Protein AF-A0AAV2WQJ4-F1 (afdb_monomer_lite)

Organism: Mycolicibacterium neoaurum (NCBI:txid1795)

Structure (mmCIF, N/CA/C/O backbone):
data_AF-A0AAV2WQJ4-F1
#
_entry.id   AF-A0AAV2WQJ4-F1
#
loop_
_atom_site.group_PDB
_atom_site.id
_atom_site.type_symbol
_atom_site.label_atom_id
_atom_site.label_alt_id
_atom_site.label_comp_id
_atom_site.label_asym_id
_atom_site.label_entity_id
_atom_site.label_seq_id
_atom_site.pdbx_PDB_ins_code
_atom_site.Cartn_x
_atom_site.Cartn_y
_atom_site.Cartn_z
_atom_site.occupancy
_atom_site.B_iso_or_equiv
_atom_site.auth_seq_id
_atom_site.auth_comp_id
_atom_site.auth_asym_id
_atom_site.auth_atom_id
_atom_site.pdbx_PDB_model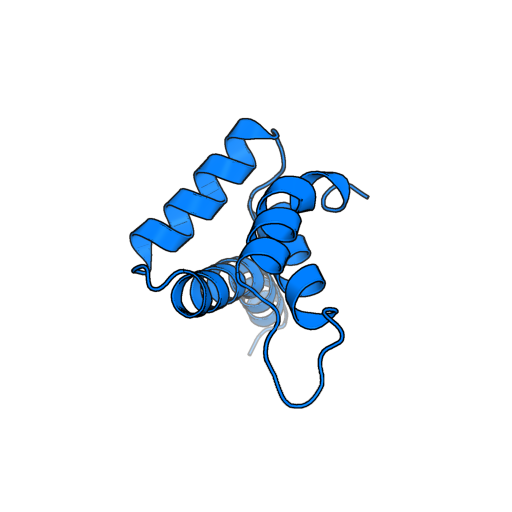_num
ATOM 1 N N . MET A 1 1 ? 15.925 -6.362 24.261 1.00 54.12 1 MET A N 1
ATOM 2 C CA . MET A 1 1 ? 14.771 -5.785 23.536 1.00 54.12 1 MET A CA 1
ATOM 3 C C . MET A 1 1 ? 13.554 -6.604 23.950 1.00 54.12 1 MET A C 1
ATOM 5 O O . MET A 1 1 ? 13.661 -7.818 23.879 1.00 54.12 1 MET A O 1
ATOM 9 N N . SER A 1 2 ? 12.493 -6.003 24.498 1.00 64.94 2 SER A N 1
ATOM 10 C CA . SER A 1 2 ? 11.320 -6.759 24.987 1.00 64.94 2 SER A CA 1
ATOM 11 C C . SER A 1 2 ? 10.452 -7.245 23.819 1.00 64.94 2 SER A C 1
ATOM 13 O O . SER A 1 2 ? 10.328 -6.534 22.825 1.00 64.94 2 SER A O 1
ATOM 15 N N . GLU A 1 3 ? 9.841 -8.420 23.948 1.00 59.72 3 GLU A N 1
ATOM 16 C CA . GLU A 1 3 ? 8.983 -9.079 22.946 1.00 59.72 3 GLU A CA 1
ATOM 17 C C . GLU A 1 3 ? 7.806 -8.188 22.498 1.00 59.72 3 GLU A C 1
ATOM 19 O O . GLU A 1 3 ? 7.516 -8.075 21.311 1.00 59.72 3 GLU A O 1
ATOM 24 N N . ALA A 1 4 ? 7.250 -7.392 23.417 1.00 59.69 4 ALA A N 1
ATOM 25 C CA . ALA A 1 4 ? 6.222 -6.393 23.110 1.00 59.69 4 ALA A CA 1
ATOM 26 C C . ALA A 1 4 ? 6.714 -5.253 22.189 1.00 59.69 4 ALA A C 1
ATOM 28 O O . ALA A 1 4 ? 5.937 -4.685 21.427 1.00 59.69 4 ALA A O 1
ATOM 29 N N . VAL A 1 5 ? 8.007 -4.902 22.227 1.00 59.88 5 VAL A N 1
ATOM 30 C CA . VAL A 1 5 ? 8.594 -3.900 21.314 1.00 59.88 5 VAL A CA 1
ATOM 31 C C . VAL A 1 5 ? 8.765 -4.488 19.912 1.00 59.88 5 VAL A C 1
ATOM 33 O O . VAL A 1 5 ? 8.600 -3.767 18.929 1.00 59.88 5 VAL A O 1
ATOM 36 N N . ALA A 1 6 ? 9.044 -5.791 19.811 1.00 56.41 6 ALA A N 1
ATOM 37 C CA . ALA A 1 6 ? 9.130 -6.496 18.535 1.00 56.41 6 ALA A CA 1
ATOM 38 C C . ALA A 1 6 ? 7.751 -6.603 17.860 1.00 56.41 6 ALA A C 1
ATOM 40 O O . ALA A 1 6 ? 7.630 -6.211 16.702 1.00 56.41 6 ALA A O 1
ATOM 41 N N . GLU A 1 7 ? 6.698 -6.982 18.595 1.00 53.41 7 GLU A N 1
ATOM 42 C CA . GLU A 1 7 ? 5.326 -7.018 18.057 1.00 53.41 7 GLU A CA 1
ATOM 43 C C . GLU A 1 7 ? 4.820 -5.632 17.618 1.00 53.41 7 GLU A C 1
ATOM 45 O O . GLU A 1 7 ? 4.180 -5.493 16.574 1.00 53.41 7 GLU A O 1
ATOM 50 N N . ILE A 1 8 ? 5.126 -4.568 18.373 1.00 52.47 8 ILE A N 1
ATOM 51 C CA . ILE A 1 8 ? 4.766 -3.189 17.993 1.00 52.47 8 ILE A CA 1
ATOM 52 C C . ILE A 1 8 ? 5.542 -2.742 16.740 1.00 52.47 8 ILE A C 1
ATOM 54 O O . ILE A 1 8 ? 4.990 -2.026 15.896 1.00 52.47 8 ILE A O 1
ATOM 58 N N . SER A 1 9 ? 6.795 -3.180 16.588 1.00 51.56 9 SER A N 1
ATOM 59 C CA . SER A 1 9 ? 7.609 -2.909 15.398 1.00 51.56 9 SER A CA 1
ATOM 60 C C . SER A 1 9 ? 7.103 -3.670 14.170 1.00 51.56 9 SER A C 1
ATOM 62 O O . SER A 1 9 ? 7.015 -3.083 13.093 1.00 51.56 9 SER A O 1
ATOM 64 N N . GLU A 1 10 ? 6.703 -4.935 14.314 1.00 54.38 10 GLU A N 1
ATOM 65 C CA . GLU A 1 10 ? 6.068 -5.716 13.243 1.00 54.38 10 GLU A CA 1
ATOM 66 C C . GLU A 1 10 ? 4.688 -5.161 12.871 1.00 54.38 10 GLU A C 1
ATOM 68 O O . GLU A 1 10 ? 4.311 -5.120 11.701 1.00 54.38 10 GLU A O 1
ATOM 73 N N . ALA A 1 11 ? 3.933 -4.649 13.845 1.00 49.81 11 ALA A N 1
ATOM 74 C CA . ALA A 1 11 ? 2.630 -4.046 13.601 1.00 49.81 11 ALA A CA 1
ATOM 75 C C . ALA A 1 11 ? 2.706 -2.707 12.845 1.00 49.81 11 ALA A C 1
ATOM 77 O O . ALA A 1 11 ? 1.825 -2.444 12.021 1.00 49.81 11 ALA A O 1
ATOM 78 N N . ARG A 1 12 ? 3.724 -1.869 13.104 1.00 56.94 12 ARG A N 1
ATOM 79 C CA . ARG A 1 12 ? 3.992 -0.637 12.327 1.00 56.94 12 ARG A CA 1
ATOM 80 C C . ARG A 1 12 ? 4.653 -0.919 10.972 1.00 56.94 12 ARG A C 1
ATOM 82 O O . ARG A 1 12 ? 4.542 -0.093 10.072 1.00 56.94 12 ARG A O 1
ATOM 89 N N . SER A 1 13 ? 5.266 -2.092 10.811 1.00 73.12 13 SER A N 1
ATOM 90 C CA . SER A 1 13 ? 5.998 -2.507 9.608 1.00 73.12 13 SER A CA 1
ATOM 91 C C . SER A 1 13 ? 5.144 -2.493 8.334 1.00 73.12 13 SER A C 1
ATOM 93 O O . SER A 1 13 ? 5.558 -1.932 7.324 1.00 73.12 13 SER A O 1
ATOM 95 N N . GLY A 1 14 ? 3.924 -3.043 8.373 1.00 88.44 14 GLY A N 1
ATOM 96 C CA . GLY A 1 14 ? 3.138 -3.268 7.150 1.00 88.44 14 GLY A CA 1
ATOM 97 C C . GLY A 1 14 ? 2.708 -1.991 6.415 1.00 88.44 14 GLY A C 1
ATOM 98 O O . GLY A 1 14 ? 2.724 -1.955 5.187 1.00 88.44 14 GLY A O 1
ATOM 99 N N . ILE A 1 15 ? 2.358 -0.925 7.146 1.00 94.31 15 ILE A N 1
ATOM 100 C CA . ILE A 1 15 ? 1.962 0.357 6.534 1.00 94.31 15 ILE A CA 1
ATOM 101 C C . ILE A 1 15 ? 3.175 1.050 5.914 1.00 94.31 15 ILE A C 1
ATOM 103 O O . ILE A 1 15 ? 3.092 1.518 4.781 1.00 94.31 15 ILE A O 1
ATOM 107 N N . GLU A 1 16 ? 4.308 1.078 6.615 1.00 96.06 16 GLU A N 1
ATOM 108 C CA . GLU A 1 16 ? 5.528 1.707 6.100 1.00 96.06 16 GLU A CA 1
ATOM 109 C C . GLU A 1 16 ? 6.107 0.944 4.899 1.00 96.06 16 GLU A C 1
ATOM 111 O O . GLU A 1 16 ? 6.517 1.560 3.916 1.00 96.06 16 GLU A O 1
ATOM 116 N N . GLN A 1 17 ? 6.051 -0.392 4.910 1.00 96.19 17 GLN A N 1
ATOM 117 C CA . GLN A 1 17 ? 6.408 -1.213 3.750 1.00 96.19 17 GLN A CA 1
ATOM 118 C C . GLN A 1 17 ? 5.498 -0.928 2.551 1.00 96.19 17 GLN A C 1
ATOM 120 O O . GLN A 1 17 ? 5.994 -0.679 1.451 1.00 96.19 17 GLN A O 1
ATOM 125 N N . ALA A 1 18 ? 4.177 -0.903 2.762 1.00 97.31 18 ALA A N 1
ATOM 126 C CA . ALA A 1 18 ? 3.220 -0.577 1.711 1.00 97.31 18 ALA A CA 1
ATOM 127 C C . ALA A 1 18 ? 3.484 0.822 1.133 1.00 97.31 18 ALA A C 1
ATOM 129 O O . ALA A 1 18 ? 3.541 0.977 -0.087 1.00 97.31 18 ALA A O 1
ATOM 130 N N . LYS A 1 19 ? 3.718 1.829 1.987 1.00 97.88 19 LYS A N 1
ATOM 131 C CA . LYS A 1 19 ? 4.091 3.184 1.555 1.00 97.88 19 LYS A CA 1
ATOM 132 C C . LYS A 1 19 ? 5.349 3.163 0.690 1.00 97.88 19 LYS A C 1
ATOM 134 O O . LYS A 1 19 ? 5.312 3.689 -0.416 1.00 97.88 19 LYS A O 1
ATOM 139 N N . GLY A 1 20 ? 6.423 2.510 1.137 1.00 97.94 20 GLY A N 1
ATOM 140 C CA . GLY A 1 20 ? 7.671 2.412 0.374 1.00 97.94 20 GLY A CA 1
ATOM 141 C C . GLY A 1 20 ? 7.488 1.763 -1.003 1.00 97.94 20 GLY A C 1
ATOM 142 O O . GLY A 1 20 ? 7.987 2.277 -2.007 1.00 97.94 20 GLY A O 1
ATOM 143 N N . MET A 1 21 ? 6.708 0.680 -1.082 1.00 97.31 21 MET A N 1
ATOM 144 C CA . MET A 1 21 ? 6.373 0.036 -2.357 1.00 97.31 21 MET A CA 1
ATOM 145 C C . MET A 1 21 ? 5.570 0.969 -3.270 1.00 97.31 21 MET A C 1
ATOM 147 O O . MET A 1 21 ? 5.882 1.100 -4.455 1.00 97.31 21 MET A O 1
ATOM 151 N N . LEU A 1 22 ? 4.569 1.665 -2.725 1.00 98.25 22 LEU A N 1
ATOM 152 C C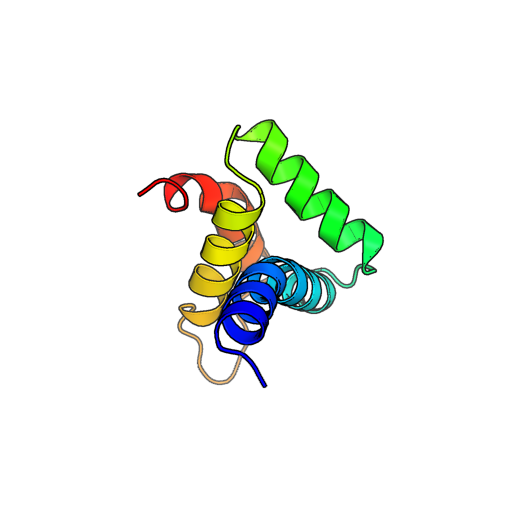A . LEU A 1 22 ? 3.769 2.628 -3.478 1.00 98.25 22 LEU A CA 1
ATOM 153 C C . LEU A 1 22 ? 4.615 3.802 -3.983 1.00 98.25 22 LEU A C 1
ATOM 155 O O . LEU A 1 22 ? 4.491 4.188 -5.142 1.00 98.25 22 LEU A O 1
ATOM 159 N N . MET A 1 23 ? 5.520 4.334 -3.164 1.00 98.56 23 MET A N 1
ATOM 160 C CA . MET A 1 23 ? 6.453 5.384 -3.578 1.00 98.56 23 MET A CA 1
ATOM 161 C C . MET A 1 23 ? 7.297 4.937 -4.779 1.00 98.56 23 MET A C 1
ATOM 163 O O . MET A 1 23 ? 7.445 5.689 -5.744 1.00 98.56 23 MET A O 1
ATOM 167 N N . LEU A 1 24 ? 7.801 3.698 -4.767 1.00 97.25 24 LEU A N 1
ATOM 168 C CA . LEU A 1 24 ? 8.603 3.152 -5.863 1.00 97.25 24 LEU A CA 1
ATOM 169 C C . LEU A 1 24 ? 7.787 2.959 -7.151 1.00 97.25 24 LEU A C 1
ATOM 171 O O . LEU A 1 24 ? 8.222 3.393 -8.219 1.00 97.25 24 LEU A O 1
ATOM 175 N N . ILE A 1 25 ? 6.613 2.329 -7.052 1.00 96.62 25 ILE A N 1
ATOM 176 C CA . ILE A 1 25 ? 5.765 1.974 -8.204 1.00 96.62 25 ILE A CA 1
ATOM 177 C C . ILE A 1 25 ? 5.119 3.219 -8.823 1.00 96.62 25 ILE A C 1
ATOM 179 O O . ILE A 1 25 ? 5.074 3.364 -10.045 1.00 96.62 25 ILE A O 1
ATOM 183 N N . TYR A 1 26 ? 4.618 4.125 -7.982 1.00 97.12 26 TYR A N 1
ATOM 184 C CA . TYR A 1 26 ? 3.821 5.277 -8.404 1.00 97.12 26 TYR A CA 1
ATOM 185 C C . TYR A 1 26 ? 4.625 6.573 -8.508 1.00 97.12 26 TYR A C 1
ATOM 187 O O . TYR A 1 26 ? 4.091 7.560 -9.007 1.00 97.12 26 TYR A O 1
ATOM 195 N N . ARG A 1 27 ? 5.901 6.573 -8.089 1.00 97.81 27 ARG A N 1
ATOM 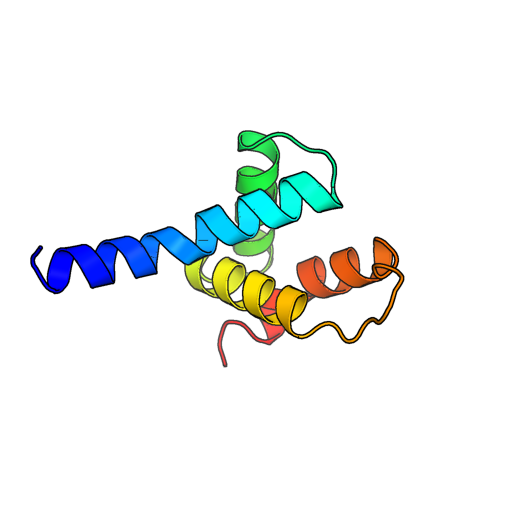196 C CA . ARG A 1 27 ? 6.792 7.750 -8.097 1.00 97.81 27 ARG A CA 1
ATOM 197 C C . ARG A 1 27 ? 6.204 8.939 -7.329 1.00 97.81 27 ARG A C 1
ATOM 199 O O . ARG A 1 27 ? 6.298 10.083 -7.762 1.00 97.81 27 ARG A O 1
ATOM 206 N N . ILE A 1 28 ? 5.596 8.643 -6.184 1.00 98.19 28 ILE A N 1
ATOM 207 C CA . ILE A 1 28 ? 4.969 9.615 -5.283 1.00 98.19 28 ILE A CA 1
ATOM 208 C C . ILE A 1 28 ? 5.760 9.744 -3.977 1.00 98.19 28 ILE A C 1
ATOM 210 O O . ILE A 1 28 ? 6.562 8.873 -3.641 1.00 98.19 28 ILE A O 1
ATOM 214 N N . GLY A 1 29 ? 5.533 10.839 -3.249 1.00 98.31 29 GLY A N 1
ATOM 215 C CA . GLY A 1 29 ? 6.107 11.052 -1.918 1.00 98.31 29 GLY A CA 1
ATOM 216 C C . GLY A 1 29 ? 5.412 10.239 -0.822 1.00 98.31 29 GLY A C 1
ATOM 217 O O . GLY A 1 29 ? 4.361 9.639 -1.046 1.00 98.31 29 GLY A O 1
ATOM 218 N N . GLU A 1 30 ? 5.998 10.262 0.375 1.00 97.88 30 GLU A N 1
ATOM 219 C CA . GLU A 1 30 ? 5.511 9.537 1.555 1.00 97.88 30 GLU A CA 1
ATOM 220 C C . GLU A 1 30 ? 4.060 9.893 1.914 1.00 97.88 30 GLU A C 1
ATOM 222 O O . GLU A 1 30 ? 3.227 8.994 2.057 1.00 97.88 30 GLU A O 1
ATOM 227 N N . ASP A 1 31 ? 3.747 11.190 1.992 1.00 98.25 31 ASP A N 1
ATOM 228 C CA . ASP A 1 31 ? 2.405 11.679 2.328 1.00 98.25 31 ASP A CA 1
ATOM 229 C C . ASP A 1 31 ? 1.368 11.193 1.312 1.00 98.25 31 ASP A C 1
ATOM 231 O O . ASP A 1 31 ? 0.325 10.659 1.676 1.00 98.25 31 ASP A O 1
ATOM 235 N N . ALA A 1 32 ? 1.685 11.295 0.019 1.00 98.56 32 ALA A N 1
ATOM 236 C CA . ALA A 1 32 ? 0.803 10.842 -1.051 1.00 98.56 32 ALA A CA 1
ATOM 237 C C . ALA A 1 32 ? 0.596 9.318 -1.029 1.00 98.56 32 ALA A C 1
ATOM 239 O O . ALA A 1 32 ? -0.504 8.842 -1.308 1.00 98.56 32 ALA A O 1
ATOM 240 N N . ALA A 1 33 ? 1.627 8.542 -0.682 1.00 98.50 33 ALA A N 1
ATOM 241 C CA . ALA A 1 33 ? 1.507 7.094 -0.535 1.00 98.50 33 ALA A CA 1
ATOM 242 C C . ALA A 1 33 ? 0.616 6.713 0.656 1.00 98.50 33 ALA A C 1
ATOM 244 O O . ALA A 1 33 ? -0.211 5.805 0.546 1.00 98.50 33 ALA A O 1
ATOM 245 N N . PHE A 1 34 ? 0.749 7.421 1.779 1.00 97.88 34 PHE A N 1
ATOM 246 C CA . PHE A 1 34 ? -0.104 7.202 2.942 1.00 97.88 34 PHE A CA 1
ATOM 247 C C . PHE A 1 34 ? -1.557 7.605 2.673 1.00 97.88 34 PHE A C 1
ATOM 249 O O . PHE A 1 34 ? -2.467 6.830 2.970 1.00 97.88 34 PHE A O 1
ATOM 256 N N . GLU A 1 35 ? -1.781 8.759 2.041 1.00 98.50 35 GLU A N 1
ATOM 257 C CA . GLU A 1 35 ? -3.119 9.208 1.650 1.00 98.50 35 GLU A CA 1
ATOM 258 C C . GLU A 1 35 ? -3.778 8.256 0.648 1.00 98.50 35 GLU A C 1
ATOM 260 O O . GLU A 1 35 ? -4.972 7.984 0.756 1.00 98.50 35 GLU A O 1
ATOM 265 N N . L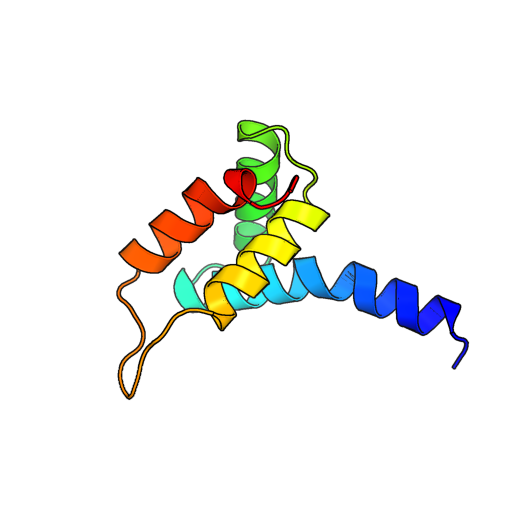EU A 1 36 ? -3.013 7.653 -0.268 1.00 98.25 36 LEU A N 1
ATOM 266 C CA . LEU A 1 36 ? -3.536 6.631 -1.174 1.00 98.25 36 LEU A CA 1
ATOM 267 C C . LEU A 1 36 ? -4.049 5.397 -0.413 1.00 98.25 36 LEU A C 1
ATOM 269 O O . LEU A 1 36 ? -5.160 4.932 -0.678 1.00 98.25 36 LEU A O 1
ATOM 273 N N . LEU A 1 37 ? -3.281 4.881 0.553 1.00 97.38 37 LEU A N 1
ATOM 274 C CA . LEU A 1 37 ? -3.721 3.765 1.402 1.00 97.38 37 LEU A CA 1
ATOM 275 C C . LEU A 1 37 ? -4.950 4.141 2.233 1.00 97.38 37 LEU A C 1
ATOM 277 O O . LEU A 1 37 ? -5.894 3.353 2.334 1.00 97.38 37 LEU A O 1
ATOM 281 N N . ARG A 1 38 ? -4.953 5.351 2.803 1.00 97.75 38 ARG A N 1
ATOM 282 C CA . ARG A 1 38 ? -6.063 5.880 3.595 1.00 97.75 38 ARG A CA 1
ATOM 283 C C . ARG A 1 38 ? -7.338 5.978 2.764 1.00 97.75 38 ARG A C 1
ATOM 285 O O . ARG A 1 38 ? -8.367 5.461 3.194 1.00 97.75 38 ARG A O 1
ATOM 292 N N . TRP A 1 39 ? -7.261 6.578 1.577 1.00 97.88 39 TRP A N 1
ATOM 293 C CA . TRP A 1 39 ? -8.385 6.697 0.654 1.00 97.88 39 TRP A CA 1
ATOM 294 C C . TRP A 1 39 ? -8.942 5.319 0.296 1.00 97.88 39 TRP A C 1
ATOM 296 O O . TRP A 1 39 ? -10.132 5.074 0.475 1.00 97.88 39 TRP A O 1
ATOM 306 N N . ARG A 1 40 ? -8.083 4.369 -0.103 1.00 97.50 40 ARG A N 1
ATOM 307 C CA . ARG A 1 40 ? -8.530 2.999 -0.409 1.00 97.50 40 ARG A CA 1
ATOM 308 C C . ARG A 1 40 ? -9.212 2.319 0.777 1.00 97.50 40 ARG A C 1
ATOM 310 O O . ARG A 1 40 ? -10.243 1.681 0.585 1.00 97.50 40 ARG A O 1
ATOM 317 N N . SER A 1 41 ? -8.656 2.447 1.979 1.00 96.94 41 SER A N 1
ATOM 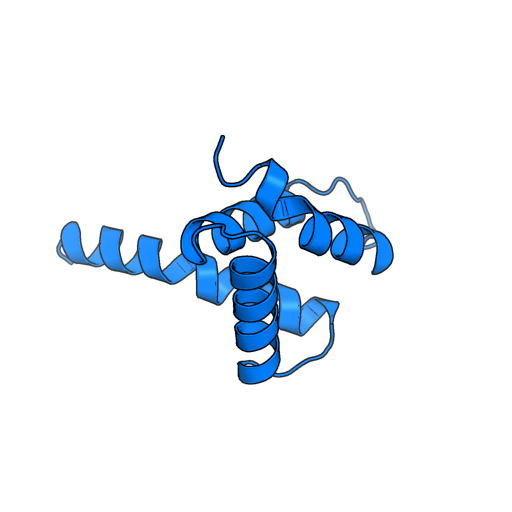318 C CA . SER A 1 41 ? -9.220 1.878 3.211 1.00 96.94 41 SER A CA 1
ATOM 319 C C . SER A 1 41 ? -10.609 2.441 3.518 1.00 96.94 41 SER A C 1
ATOM 321 O O . SER A 1 41 ? -11.511 1.678 3.853 1.00 96.94 41 SER A O 1
ATOM 323 N N . GLN A 1 42 ? -10.804 3.750 3.342 1.00 97.81 42 GLN A N 1
ATOM 324 C CA . GLN A 1 42 ? -12.089 4.413 3.569 1.00 97.81 42 GLN A CA 1
ATOM 325 C C . GLN A 1 42 ? -13.141 4.016 2.528 1.00 97.81 42 GLN A C 1
ATOM 327 O O . GLN A 1 42 ? -14.243 3.633 2.906 1.00 97.81 42 GLN A O 1
ATOM 332 N N . GLU A 1 43 ? -12.787 4.029 1.240 1.00 98.00 43 GLU A N 1
ATOM 333 C CA . GLU A 1 43 ? -13.694 3.657 0.140 1.00 98.00 43 GLU A CA 1
ATOM 334 C C . GLU A 1 43 ? -14.219 2.221 0.251 1.00 98.00 43 GLU A C 1
ATOM 336 O O . GLU A 1 43 ? -15.302 1.906 -0.232 1.00 98.00 43 GLU A O 1
ATOM 341 N N . THR A 1 44 ? -13.436 1.336 0.866 1.00 96.56 44 THR A N 1
ATOM 342 C CA . THR A 1 44 ? -13.740 -0.100 0.963 1.00 96.56 44 THR A CA 1
ATOM 343 C C . THR A 1 44 ? -14.215 -0.520 2.350 1.00 96.56 44 THR A C 1
ATOM 345 O O . THR A 1 44 ? -14.577 -1.676 2.543 1.00 96.56 44 THR A O 1
ATOM 348 N N . ASN A 1 45 ? -14.243 0.411 3.312 1.00 96.81 45 ASN A N 1
ATOM 349 C CA . ASN A 1 45 ? -14.522 0.146 4.724 1.00 96.81 45 ASN A CA 1
ATOM 350 C C . ASN A 1 45 ? -13.658 -0.990 5.322 1.00 96.81 45 ASN A C 1
ATOM 352 O O . ASN A 1 45 ? -14.095 -1.736 6.197 1.00 96.81 45 ASN A O 1
ATOM 356 N N . THR A 1 46 ? -12.413 -1.112 4.860 1.00 96.06 46 THR A N 1
ATOM 357 C CA . THR A 1 46 ? -11.447 -2.113 5.333 1.00 96.06 46 THR A CA 1
ATOM 358 C C . THR A 1 46 ? -10.458 -1.466 6.290 1.00 96.06 46 THR A C 1
ATOM 360 O O . THR A 1 46 ? -10.022 -0.332 6.085 1.00 96.06 46 THR A O 1
ATOM 363 N N . ARG A 1 47 ? -10.036 -2.187 7.336 1.00 95.31 47 ARG A N 1
ATOM 364 C CA . ARG A 1 47 ? -9.020 -1.693 8.282 1.00 95.31 47 ARG A CA 1
ATOM 365 C C . ARG A 1 47 ? -7.714 -1.362 7.549 1.00 95.31 47 ARG A C 1
ATOM 367 O O . ARG A 1 47 ? -7.133 -2.230 6.905 1.00 95.31 47 ARG A O 1
ATOM 374 N N . LEU A 1 48 ? -7.207 -0.134 7.716 1.00 95.19 48 LEU A N 1
ATOM 375 C CA . LEU A 1 48 ? -5.994 0.362 7.040 1.00 95.19 48 LEU A CA 1
ATOM 376 C C . LEU A 1 48 ? -4.790 -0.581 7.183 1.00 95.19 48 LEU A C 1
ATOM 378 O O . LEU A 1 48 ? -4.088 -0.842 6.211 1.00 95.19 48 LEU A O 1
ATOM 382 N N . LYS A 1 49 ? -4.573 -1.122 8.389 1.00 93.38 49 LYS A N 1
ATOM 383 C CA . LYS A 1 49 ? -3.490 -2.079 8.654 1.00 93.38 49 LYS A CA 1
ATOM 384 C C . LYS A 1 49 ? -3.657 -3.366 7.839 1.00 93.38 49 LYS A C 1
ATOM 386 O O . LYS A 1 49 ? -2.698 -3.788 7.202 1.00 93.38 49 LYS A O 1
ATOM 391 N N . SER A 1 50 ? -4.859 -3.946 7.826 1.00 94.81 50 SER A N 1
ATOM 392 C CA . SER A 1 50 ? -5.168 -5.155 7.053 1.00 94.81 50 SER A CA 1
ATOM 393 C C . SER A 1 50 ? -4.986 -4.918 5.556 1.00 94.81 50 SER A C 1
ATOM 395 O O . SER A 1 50 ? -4.349 -5.717 4.877 1.00 94.81 50 SER A O 1
ATOM 397 N N . LEU A 1 51 ? -5.466 -3.777 5.051 1.00 96.69 51 LEU A N 1
ATOM 398 C CA . LEU A 1 51 ? -5.302 -3.401 3.650 1.00 96.69 51 LEU A CA 1
ATOM 399 C C . LEU A 1 51 ? -3.821 -3.269 3.265 1.00 96.69 51 LEU A C 1
ATOM 401 O O . LEU A 1 51 ? -3.409 -3.795 2.235 1.00 96.69 51 LEU A O 1
ATOM 405 N N . ALA A 1 52 ? -3.018 -2.592 4.090 1.00 96.69 52 ALA A N 1
ATOM 406 C CA . ALA A 1 52 ? -1.591 -2.418 3.836 1.00 96.69 52 ALA A CA 1
ATOM 407 C C . ALA A 1 52 ? -0.835 -3.755 3.845 1.00 96.69 52 ALA A C 1
ATOM 409 O O . ALA A 1 52 ? -0.037 -4.013 2.948 1.00 96.69 52 ALA A O 1
ATOM 410 N N . GLN A 1 53 ? -1.120 -4.628 4.816 1.00 95.44 53 GLN A N 1
ATOM 411 C CA . GLN A 1 53 ? -0.519 -5.962 4.892 1.00 95.44 53 GLN A CA 1
ATOM 412 C C . GLN A 1 53 ? -0.891 -6.824 3.682 1.00 95.44 53 GLN A C 1
ATOM 414 O O . GLN A 1 53 ? -0.017 -7.460 3.094 1.00 95.44 53 GLN A O 1
ATOM 419 N N . GLN A 1 54 ? -2.162 -6.803 3.277 1.00 97.06 54 GLN A N 1
ATOM 420 C CA . GLN A 1 54 ? -2.612 -7.535 2.100 1.00 97.06 54 GLN A CA 1
ATOM 421 C C . GLN A 1 54 ? -1.953 -7.010 0.823 1.00 97.06 54 GLN A C 1
ATOM 423 O O . GLN A 1 54 ? -1.545 -7.804 -0.017 1.00 97.06 54 GLN A O 1
ATOM 428 N N . LEU A 1 55 ? -1.787 -5.692 0.694 1.00 97.12 55 LEU A N 1
ATOM 429 C CA . LEU A 1 55 ? -1.119 -5.095 -0.459 1.00 97.12 55 LEU A CA 1
ATOM 430 C C . LEU A 1 55 ? 0.356 -5.508 -0.550 1.00 97.12 55 LEU A C 1
ATOM 432 O O . LEU A 1 55 ? 0.829 -5.861 -1.627 1.00 97.12 55 LEU A O 1
ATOM 436 N N . VAL A 1 56 ? 1.073 -5.489 0.579 1.00 96.94 56 VAL A N 1
ATOM 437 C CA . VAL A 1 56 ? 2.465 -5.959 0.654 1.00 96.94 56 VAL A CA 1
ATOM 438 C C . VAL A 1 56 ? 2.552 -7.423 0.234 1.00 96.94 56 VAL A C 1
ATOM 440 O O . VAL A 1 56 ? 3.387 -7.766 -0.600 1.00 96.94 56 VAL A O 1
ATOM 443 N N . LYS A 1 57 ? 1.665 -8.272 0.765 1.00 96.44 57 LYS A N 1
ATOM 444 C CA . LYS A 1 57 ? 1.587 -9.688 0.394 1.00 96.44 57 LYS A CA 1
ATOM 445 C C . LYS A 1 57 ? 1.353 -9.859 -1.108 1.00 96.44 57 LYS A C 1
ATOM 447 O O . LYS A 1 57 ? 2.145 -10.520 -1.769 1.00 96.44 57 LYS A O 1
ATOM 452 N N . ASP A 1 58 ? 0.331 -9.200 -1.650 1.00 97.06 58 ASP A N 1
ATOM 453 C CA . ASP A 1 58 ? -0.024 -9.278 -3.068 1.00 97.06 58 ASP A CA 1
ATOM 454 C C . ASP A 1 58 ? 1.142 -8.863 -3.983 1.00 97.06 58 ASP A C 1
ATOM 456 O O . ASP A 1 58 ? 1.343 -9.458 -5.037 1.00 97.06 58 ASP A O 1
ATOM 460 N N . PHE A 1 59 ? 1.910 -7.835 -3.604 1.00 96.12 59 PHE A N 1
ATOM 461 C CA . PHE A 1 59 ? 3.051 -7.364 -4.395 1.00 96.12 59 PHE A CA 1
ATOM 462 C C . PHE A 1 59 ? 4.247 -8.317 -4.333 1.00 96.12 59 PHE A C 1
ATOM 464 O O . PHE A 1 59 ? 4.947 -8.464 -5.334 1.00 96.12 59 PHE A O 1
ATOM 471 N N . LEU A 1 60 ? 4.488 -8.949 -3.181 1.00 93.75 60 LEU A N 1
ATOM 472 C CA . LEU A 1 60 ? 5.558 -9.937 -3.012 1.00 93.75 60 LEU A CA 1
ATOM 473 C C . LEU A 1 60 ? 5.244 -11.269 -3.705 1.00 93.75 60 LEU A C 1
ATOM 475 O O . LEU A 1 60 ? 6.166 -11.970 -4.105 1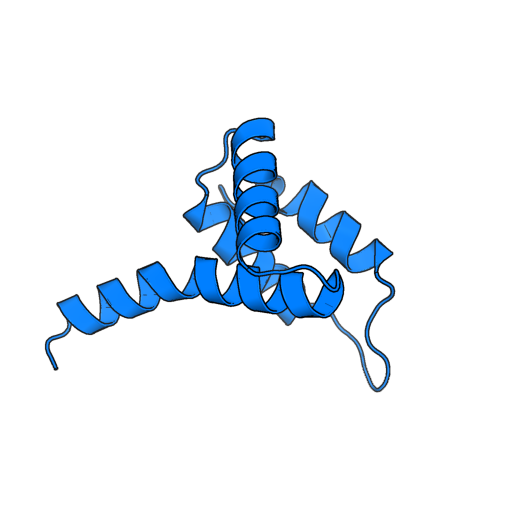.00 93.75 60 LEU A O 1
ATOM 479 N N . GLU A 1 61 ? 3.963 -11.605 -3.863 1.00 95.06 61 GLU A N 1
ATOM 480 C CA . GLU A 1 61 ? 3.495 -12.825 -4.535 1.00 95.06 61 GLU A CA 1
ATOM 481 C C . GLU A 1 61 ? 3.372 -12.675 -6.063 1.00 95.06 61 GLU A C 1
ATOM 483 O O . GLU A 1 61 ? 3.012 -13.632 -6.750 1.00 95.06 61 GLU A O 1
ATOM 488 N N . LEU A 1 62 ? 3.666 -11.494 -6.620 1.00 94.31 62 LEU A N 1
ATOM 489 C CA . LEU A 1 62 ? 3.713 -11.311 -8.069 1.00 94.31 62 LEU A CA 1
ATOM 490 C C . LEU A 1 62 ? 4.817 -12.177 -8.676 1.00 94.31 62 LEU A C 1
ATOM 492 O O . LEU A 1 62 ? 5.995 -11.979 -8.394 1.00 94.31 62 LEU A O 1
ATOM 496 N N . ASP A 1 63 ? 4.427 -13.083 -9.567 1.00 91.75 63 ASP A N 1
ATOM 497 C CA . ASP A 1 63 ? 5.369 -13.858 -10.364 1.00 91.75 63 ASP A CA 1
ATOM 498 C C . ASP A 1 63 ? 5.884 -13.011 -11.534 1.00 91.75 63 ASP A C 1
ATOM 500 O O . ASP A 1 63 ? 5.126 -12.582 -12.412 1.00 91.75 63 ASP A O 1
ATOM 504 N N . TYR A 1 64 ? 7.180 -12.721 -11.508 1.00 88.38 64 TYR A N 1
ATOM 505 C CA . TYR A 1 64 ? 7.900 -12.061 -12.583 1.00 88.38 64 TYR A CA 1
ATOM 506 C C . TYR A 1 64 ? 9.369 -12.488 -12.565 1.00 88.38 64 TYR A C 1
ATOM 508 O O . TYR A 1 64 ? 9.954 -12.738 -11.513 1.00 88.38 64 TYR A O 1
ATOM 516 N N . HIS A 1 65 ? 9.975 -12.574 -13.749 1.00 85.12 65 HIS A N 1
ATOM 517 C CA . HIS A 1 65 ? 11.388 -12.918 -13.903 1.00 85.12 65 HIS A CA 1
ATOM 518 C C . HIS A 1 65 ? 12.240 -11.641 -13.990 1.00 85.12 65 HIS A C 1
ATOM 520 O O . HIS A 1 65 ? 12.318 -10.869 -13.042 1.00 85.12 65 HIS A O 1
ATOM 526 N N . GLU A 1 66 ? 12.871 -11.376 -15.132 1.00 88.44 66 GLU A N 1
ATOM 527 C CA . GLU A 1 66 ? 13.816 -10.260 -15.283 1.00 88.44 66 GLU A CA 1
ATOM 528 C C . GLU A 1 66 ? 13.144 -8.880 -15.380 1.00 88.44 66 GLU A C 1
ATOM 530 O O . GLU A 1 66 ? 13.801 -7.855 -15.199 1.00 88.44 66 GLU A O 1
ATOM 535 N N . GLN A 1 67 ? 11.841 -8.829 -15.670 1.00 91.06 67 GLN A N 1
ATOM 536 C CA . GLN A 1 67 ? 11.098 -7.586 -15.877 1.00 91.06 67 GLN A CA 1
ATOM 537 C C . GLN A 1 67 ? 9.987 -7.434 -14.848 1.00 91.06 67 GLN A C 1
ATOM 539 O O . GLN A 1 67 ? 9.150 -8.320 -14.700 1.00 91.06 67 GLN A O 1
ATOM 544 N N . LEU A 1 68 ? 9.948 -6.276 -14.185 1.00 89.88 68 LEU A N 1
ATOM 545 C CA . LEU A 1 68 ? 8.839 -5.927 -13.302 1.00 89.88 68 LEU A CA 1
ATOM 546 C C . LEU A 1 68 ? 7.516 -5.874 -14.090 1.00 89.88 68 LEU A C 1
ATOM 548 O O . LEU A 1 68 ? 7.505 -5.387 -15.227 1.00 89.88 68 LEU A O 1
ATOM 552 N N . PRO A 1 69 ? 6.392 -6.305 -13.489 1.00 93.75 69 PRO A N 1
ATOM 553 C CA . PRO A 1 69 ? 5.074 -6.179 -14.090 1.00 93.75 69 PRO A CA 1
ATOM 554 C C . PRO A 1 69 ? 4.739 -4.739 -14.493 1.00 93.75 69 PRO A C 1
ATOM 556 O O . PRO A 1 69 ? 5.208 -3.764 -13.902 1.00 93.75 69 PRO A O 1
ATOM 559 N N . HIS A 1 70 ? 3.851 -4.589 -15.474 1.00 94.62 70 HIS A N 1
ATOM 560 C CA . HIS A 1 70 ? 3.308 -3.277 -15.813 1.00 94.62 70 HIS A CA 1
ATOM 561 C C . HIS A 1 70 ? 2.570 -2.655 -14.620 1.00 94.62 70 HIS A C 1
ATOM 563 O O . HIS A 1 70 ? 1.904 -3.352 -13.853 1.00 94.62 70 HIS A O 1
ATOM 569 N N . ARG A 1 71 ? 2.598 -1.318 -14.526 1.00 94.88 71 ARG A N 1
ATOM 570 C CA . ARG A 1 71 ? 1.885 -0.544 -13.491 1.00 94.88 71 ARG A CA 1
ATOM 571 C C . ARG A 1 71 ? 0.417 -0.964 -13.322 1.00 94.88 71 ARG A C 1
ATOM 573 O O . ARG A 1 71 ? -0.054 -1.050 -12.196 1.00 94.88 71 ARG A O 1
ATOM 580 N N . SER A 1 72 ? -0.263 -1.318 -14.414 1.00 96.56 72 SER A N 1
ATOM 581 C CA . SER A 1 72 ? -1.656 -1.787 -14.407 1.00 96.56 72 SER A CA 1
ATOM 582 C C . SER A 1 72 ? -1.894 -3.039 -13.550 1.00 96.56 72 SER A C 1
ATOM 584 O O . SER A 1 72 ? -2.985 -3.222 -13.008 1.00 96.56 72 SER A O 1
ATOM 586 N N . VAL A 1 73 ? -0.886 -3.902 -13.391 1.00 97.00 73 VAL A N 1
ATOM 587 C CA . VAL A 1 73 ? -0.959 -5.074 -12.509 1.00 97.00 73 VAL A CA 1
ATOM 588 C C . VAL A 1 73 ? -1.029 -4.630 -11.051 1.00 97.00 73 VAL A C 1
ATOM 590 O O . VAL A 1 73 ? -1.906 -5.086 -10.316 1.00 97.00 73 VAL A O 1
ATOM 593 N N . TYR A 1 74 ? -0.168 -3.690 -10.660 1.00 97.56 74 TYR A N 1
ATOM 594 C CA . TYR A 1 74 ? -0.172 -3.094 -9.327 1.00 97.56 74 TYR A CA 1
ATOM 595 C C . TYR A 1 74 ? -1.437 -2.272 -9.066 1.00 97.56 74 TYR A C 1
ATOM 597 O O . TYR A 1 74 ? -1.981 -2.355 -7.967 1.00 97.56 74 TYR A O 1
ATOM 605 N N . ASP A 1 75 ? -1.942 -1.538 -10.066 1.00 97.69 75 ASP A N 1
ATOM 606 C CA . ASP A 1 75 ? -3.212 -0.801 -9.977 1.00 97.69 75 ASP A CA 1
ATOM 607 C C . ASP A 1 75 ? -4.357 -1.761 -9.620 1.00 97.69 75 ASP A C 1
ATOM 609 O O . ASP A 1 75 ? -5.113 -1.533 -8.677 1.00 97.69 75 ASP A O 1
ATOM 613 N N . ARG A 1 76 ? -4.458 -2.892 -10.327 1.00 97.88 76 ARG A N 1
ATOM 614 C CA . ARG A 1 76 ? -5.478 -3.913 -10.059 1.00 97.88 76 ARG A CA 1
ATOM 615 C C . ARG A 1 76 ? -5.355 -4.495 -8.650 1.00 97.88 76 ARG A C 1
ATOM 617 O O . ARG A 1 76 ? -6.374 -4.674 -7.982 1.00 97.88 76 ARG A O 1
ATOM 624 N N . LEU A 1 77 ? -4.142 -4.797 -8.191 1.00 97.69 77 LEU A N 1
ATOM 625 C CA . LEU A 1 77 ? -3.921 -5.308 -6.836 1.00 97.69 77 LEU A CA 1
ATOM 626 C C . LEU A 1 77 ? -4.304 -4.264 -5.779 1.00 97.69 77 LEU A C 1
ATOM 628 O O . LEU A 1 77 ? -5.089 -4.576 -4.890 1.00 97.69 77 LEU A O 1
ATOM 632 N N . LEU A 1 78 ? -3.886 -3.007 -5.944 1.00 97.75 78 LEU A N 1
ATOM 633 C CA . LEU A 1 78 ? -4.266 -1.891 -5.071 1.00 97.75 78 LEU A CA 1
ATOM 634 C C . LEU A 1 78 ? -5.784 -1.695 -4.994 1.00 97.75 78 LEU A C 1
ATOM 636 O O . LEU A 1 78 ? -6.347 -1.488 -3.917 1.00 97.75 78 LEU A O 1
ATOM 640 N N . LEU A 1 79 ? -6.466 -1.769 -6.136 1.00 97.44 79 LEU A N 1
ATOM 641 C CA . LEU A 1 79 ? -7.908 -1.575 -6.189 1.00 97.44 79 LEU A CA 1
ATOM 642 C C . LEU A 1 79 ? -8.679 -2.753 -5.580 1.00 97.44 79 LEU A C 1
ATOM 644 O O . LEU A 1 79 ? -9.778 -2.530 -5.078 1.00 97.44 79 LEU A O 1
ATOM 648 N N . THR A 1 80 ? -8.110 -3.963 -5.551 1.00 97.44 80 THR A N 1
ATOM 649 C CA . THR A 1 80 ? -8.791 -5.196 -5.105 1.00 97.44 80 THR A CA 1
ATOM 650 C C . THR A 1 80 ? -8.276 -5.785 -3.791 1.00 97.44 80 THR A C 1
ATOM 652 O O . THR A 1 80 ? -8.850 -6.765 -3.330 1.00 97.44 80 THR A O 1
ATOM 655 N N . ALA A 1 81 ? -7.239 -5.215 -3.168 1.00 97.38 81 ALA A N 1
ATOM 656 C CA . ALA A 1 81 ? -6.631 -5.749 -1.941 1.00 97.38 81 ALA A CA 1
ATOM 657 C C . ALA A 1 81 ? -7.648 -5.950 -0.802 1.00 97.38 81 ALA A C 1
ATOM 659 O O . ALA A 1 81 ? -7.614 -6.959 -0.106 1.00 97.38 81 ALA A O 1
ATOM 660 N N . HIS A 1 82 ? -8.621 -5.047 -0.669 1.00 96.81 82 HIS A N 1
ATOM 661 C CA . HIS A 1 82 ? -9.712 -5.152 0.306 1.00 96.81 82 HIS A CA 1
ATOM 662 C C . HIS A 1 82 ? -10.523 -6.458 0.207 1.00 96.81 82 HIS A C 1
ATOM 664 O O . HIS A 1 82 ? -10.978 -6.964 1.224 1.00 96.81 82 HIS A O 1
ATOM 670 N N . LEU A 1 83 ? -10.637 -7.059 -0.985 1.00 96.75 83 LEU A N 1
ATOM 671 C CA . LEU A 1 83 ? -11.352 -8.328 -1.184 1.00 96.75 83 LEU A CA 1
ATOM 672 C C . LEU A 1 83 ? -10.655 -9.525 -0.518 1.00 96.75 83 LEU A C 1
ATOM 674 O O . LEU A 1 83 ? -11.259 -10.584 -0.396 1.00 96.75 83 LEU A O 1
ATOM 678 N N . ARG A 1 84 ? -9.381 -9.373 -0.141 1.00 96.00 84 ARG A N 1
ATOM 679 C CA . ARG A 1 84 ? -8.547 -10.410 0.486 1.00 96.00 84 ARG A CA 1
ATOM 680 C C . ARG A 1 84 ? -8.144 -10.061 1.922 1.00 96.00 84 ARG A C 1
ATOM 682 O O . ARG A 1 84 ? -7.737 -10.942 2.663 1.00 96.00 84 ARG A O 1
ATOM 689 N N . ALA A 1 85 ? -8.254 -8.792 2.316 1.00 90.19 85 ALA A N 1
ATOM 690 C CA . ALA A 1 85 ? -7.736 -8.279 3.586 1.00 90.19 85 ALA A CA 1
ATOM 691 C C . ALA A 1 85 ? -8.567 -8.670 4.825 1.00 90.19 85 ALA A C 1
ATOM 693 O O . ALA A 1 85 ? -8.055 -8.599 5.942 1.00 90.19 85 ALA A O 1
ATOM 694 N N . ASP A 1 86 ? -9.833 -9.048 4.632 1.00 70.19 86 ASP A N 1
ATOM 695 C CA . ASP A 1 86 ? -10.763 -9.449 5.700 1.00 70.19 86 ASP A CA 1
ATOM 696 C C . ASP A 1 86 ? -11.007 -10.975 5.747 1.00 70.19 86 ASP A C 1
ATOM 698 O O . ASP A 1 86 ? -11.906 -11.432 6.454 1.00 70.19 86 ASP A O 1
ATOM 702 N N . SER A 1 87 ? -10.232 -11.752 4.975 1.00 56.31 87 SER A N 1
ATOM 703 C CA . SER A 1 87 ? -10.276 -13.226 4.946 1.00 56.31 87 SER A CA 1
ATOM 704 C C . SER A 1 87 ? -9.414 -13.876 6.025 1.00 56.31 87 SER A C 1
ATOM 706 O O . SER A 1 87 ? -8.395 -13.269 6.424 1.00 56.31 87 SER A O 1
#

InterPro domains:
  IPR005561 ANTAR domain [PF03861] (10-56)
  IPR005561 ANTAR domain [PS50921] (1-56)
  IPR005561 ANTAR domain [SM01012] (1-56)
  IPR011006 CheY-like superfamily [SSF52172] (10-56)
  IPR036388 Winged helix-like DNA-binding domain superfamily [G3DSA:1.10.10.10] (6-59)

Secondary structure (DSSP, 8-state):
--HHHHHHHHHHHHHHHHHHHHHHHH---HHHHHHHHHHHHHHHT--HHHHHHHHHHHHHT---SSSPPPHHHHHHHHHHTHHHHT-

pLDDT: mean 89.48, std 14.75, range [49.81, 98.56]

Foldseek 3Di:
DDPVVVVVCVQVPLLVLQLVVCCVLVVDDSVVSNVLLVVLCVVLVHDSSLLSNLLNVLLVPDDDDPDDDDSVSSVVCNNCSSVVSVD

Radius of gyration: 13.43 Å; chains: 1; bounding box: 29×26×41 Å

Sequence (87 aa):
MSEAVAEISEARSGIEQAKGMLMLIYRIGEDAAFELLRWRSQETNTRLKSLAQQLVKDFLELDYHEQLPHRSVYDRLLLTAHLRADS